Protein AF-A0A191T638-F1 (afdb_monomer_lite)

Structure (mmCIF, N/CA/C/O backbone):
data_AF-A0A191T638-F1
#
_entry.id   AF-A0A191T638-F1
#
loop_
_atom_site.group_PDB
_atom_site.id
_atom_site.type_symbol
_atom_site.label_atom_id
_atom_site.label_alt_id
_atom_site.label_comp_id
_atom_site.label_asym_id
_atom_site.label_entity_id
_atom_site.label_seq_id
_atom_site.pdbx_PDB_ins_code
_atom_site.Cartn_x
_atom_site.Cartn_y
_atom_site.Cartn_z
_atom_site.occupancy
_atom_site.B_iso_or_equiv
_atom_site.auth_seq_id
_atom_site.auth_comp_id
_atom_site.auth_asym_id
_atom_site.auth_atom_id
_atom_site.pdbx_PDB_model_num
ATOM 1 N N . MET A 1 1 ? 40.487 23.113 -17.123 1.00 68.56 1 MET A N 1
ATOM 2 C CA . MET A 1 1 ? 39.670 21.894 -16.951 1.00 68.56 1 MET A CA 1
ATOM 3 C C . MET A 1 1 ? 40.475 20.754 -17.535 1.00 68.56 1 MET A C 1
ATOM 5 O O . MET A 1 1 ? 40.778 20.794 -18.723 1.00 68.56 1 MET A O 1
ATOM 9 N N . ASN A 1 2 ? 40.956 19.852 -16.689 1.00 83.12 2 ASN A N 1
ATOM 10 C CA . ASN A 1 2 ? 41.806 18.739 -17.108 1.00 83.12 2 ASN A CA 1
ATOM 11 C C . ASN A 1 2 ? 40.941 17.511 -17.466 1.00 83.12 2 ASN A C 1
ATOM 13 O O . ASN A 1 2 ? 39.731 17.489 -17.244 1.00 83.12 2 ASN A O 1
ATOM 17 N N . LEU A 1 3 ? 41.558 16.482 -18.046 1.00 80.00 3 LEU A N 1
ATOM 18 C CA . LEU A 1 3 ? 40.853 15.289 -18.529 1.00 80.00 3 LEU A CA 1
ATOM 19 C C . LEU A 1 3 ? 40.189 14.479 -17.396 1.00 80.00 3 LEU A C 1
ATOM 21 O O . LEU A 1 3 ? 39.177 13.817 -17.618 1.00 80.00 3 LEU A O 1
ATOM 25 N N . LEU A 1 4 ? 40.714 14.583 -16.171 1.00 81.50 4 LEU A N 1
ATOM 26 C CA . LEU A 1 4 ? 40.142 13.956 -14.977 1.00 81.50 4 LEU A CA 1
ATOM 27 C C . LEU A 1 4 ? 38.842 14.660 -14.550 1.00 81.50 4 LEU A C 1
ATOM 29 O O . LEU A 1 4 ? 37.886 13.985 -14.167 1.00 81.50 4 LEU A O 1
ATOM 33 N N . ASP A 1 5 ? 38.767 15.989 -14.694 1.00 82.06 5 ASP A N 1
ATOM 34 C CA . ASP A 1 5 ? 37.545 16.772 -14.451 1.00 82.06 5 ASP A CA 1
ATOM 35 C C . ASP A 1 5 ? 36.430 16.384 -15.441 1.00 82.06 5 ASP A C 1
ATOM 37 O O . ASP A 1 5 ? 35.263 16.246 -15.064 1.00 82.06 5 ASP A O 1
ATOM 41 N N . LEU A 1 6 ? 36.791 16.158 -16.711 1.00 80.06 6 LEU A N 1
ATOM 42 C CA . LEU A 1 6 ? 35.859 15.737 -17.762 1.00 80.06 6 LEU A CA 1
ATOM 43 C C . LEU A 1 6 ? 35.333 14.316 -17.514 1.00 80.06 6 LEU A C 1
ATOM 45 O O . LEU A 1 6 ? 34.128 14.083 -17.601 1.00 80.06 6 LEU A O 1
ATOM 49 N N . TYR A 1 7 ? 36.218 13.384 -17.147 1.00 83.25 7 TYR A N 1
ATOM 50 C CA . TYR A 1 7 ? 35.847 12.011 -16.798 1.00 83.25 7 TYR A CA 1
ATOM 51 C C . TYR A 1 7 ? 34.915 11.963 -15.581 1.00 83.25 7 TYR A C 1
ATOM 53 O O . TYR A 1 7 ? 33.919 11.239 -15.588 1.00 83.25 7 TYR A O 1
ATOM 61 N N . ARG A 1 8 ? 35.184 12.783 -14.556 1.00 82.81 8 ARG A N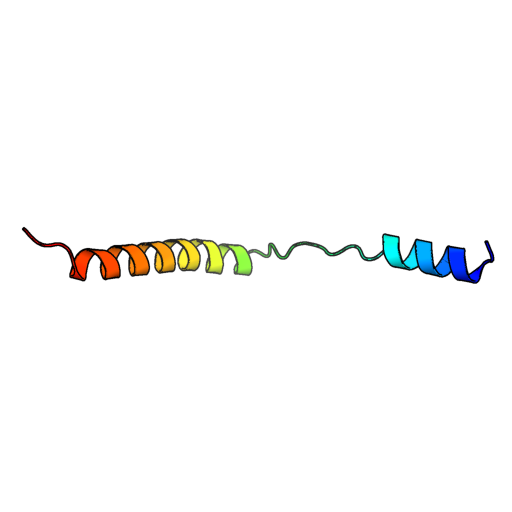 1
ATOM 62 C CA . ARG A 1 8 ? 34.319 12.892 -13.377 1.00 82.81 8 ARG A CA 1
ATOM 63 C C . ARG A 1 8 ? 32.943 13.466 -13.724 1.00 82.81 8 ARG A C 1
ATOM 65 O O . ARG A 1 8 ? 31.948 12.909 -13.277 1.00 82.81 8 ARG A O 1
ATOM 72 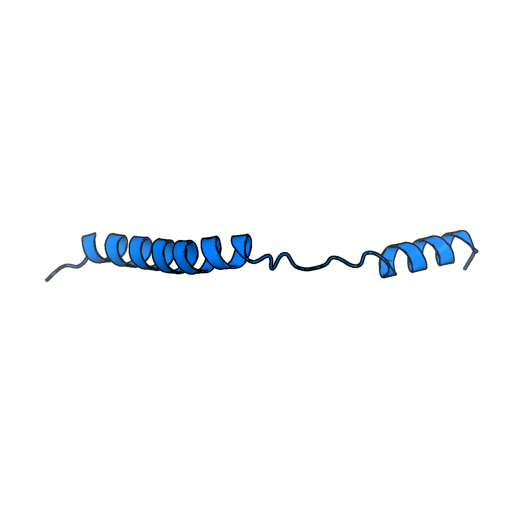N N . SER A 1 9 ? 32.862 14.516 -14.539 1.00 78.62 9 SER A N 1
ATOM 73 C CA . SER A 1 9 ? 31.579 15.084 -14.989 1.00 78.62 9 SER A CA 1
ATOM 74 C C . SER A 1 9 ? 30.770 14.103 -15.855 1.00 78.62 9 SER A C 1
ATOM 76 O O . SER A 1 9 ? 29.572 13.905 -15.644 1.00 78.62 9 SER A O 1
ATOM 78 N N . TYR A 1 10 ? 31.436 13.411 -16.780 1.00 80.06 10 TYR A N 1
ATOM 79 C CA . TYR A 1 10 ? 30.837 12.364 -17.608 1.00 80.06 10 TYR A CA 1
ATOM 80 C C . TYR A 1 10 ? 30.286 11.219 -16.744 1.00 80.06 10 TYR A C 1
ATOM 82 O O . TYR A 1 10 ? 29.124 10.852 -16.870 1.00 80.06 10 TYR A O 1
ATOM 90 N N . TYR A 1 11 ? 31.058 10.725 -15.775 1.00 77.94 11 TYR A N 1
ATOM 91 C CA . TYR A 1 11 ? 30.604 9.671 -14.866 1.00 77.94 11 TYR A CA 1
ATOM 92 C C . TYR A 1 11 ? 29.409 10.104 -13.995 1.00 77.94 11 TYR A C 1
ATOM 94 O O . TYR A 1 11 ? 28.448 9.352 -13.859 1.00 77.94 11 TYR A O 1
ATOM 102 N N . MET A 1 12 ? 29.413 11.339 -13.474 1.00 78.44 12 MET A N 1
ATOM 103 C CA . MET A 1 12 ? 28.291 11.882 -12.688 1.00 78.44 12 MET A CA 1
ATOM 104 C C . MET A 1 12 ? 27.005 12.077 -13.508 1.00 78.44 12 MET A C 1
ATOM 106 O O . MET A 1 12 ? 25.919 12.076 -12.939 1.00 78.44 12 MET A O 1
ATOM 110 N N . THR A 1 13 ? 27.101 12.237 -14.831 1.00 76.44 13 THR A N 1
ATOM 111 C CA . THR A 1 13 ? 25.930 12.376 -15.721 1.00 76.44 13 THR A CA 1
ATOM 112 C C . THR A 1 13 ? 25.429 11.041 -16.289 1.00 76.44 13 THR A C 1
ATOM 114 O O . THR A 1 13 ? 24.324 10.984 -16.832 1.00 76.44 13 THR A O 1
ATOM 117 N N . ILE A 1 14 ? 26.204 9.960 -16.143 1.00 77.31 14 ILE A N 1
ATOM 118 C CA . ILE A 1 14 ? 25.888 8.606 -16.642 1.00 77.31 14 ILE A CA 1
ATOM 119 C C . ILE A 1 14 ? 25.233 7.724 -15.588 1.00 77.31 14 ILE A C 1
ATOM 121 O O . ILE A 1 14 ? 24.775 6.634 -15.928 1.00 77.31 14 ILE A O 1
ATOM 125 N N . ASP A 1 15 ? 25.122 8.184 -14.343 1.00 78.75 15 ASP A N 1
ATOM 126 C CA . ASP A 1 15 ? 24.379 7.460 -13.315 1.00 78.75 15 ASP A CA 1
ATOM 127 C C . ASP A 1 15 ? 22.866 7.481 -13.620 1.00 78.75 15 ASP A C 1
ATOM 129 O O . ASP A 1 15 ? 22.073 8.280 -13.117 1.00 78.75 15 ASP A O 1
ATOM 133 N N . ARG A 1 16 ? 22.470 6.627 -14.566 1.00 78.19 16 ARG A N 1
ATOM 134 C CA . ARG A 1 16 ? 21.103 6.417 -15.025 1.00 78.19 16 ARG A CA 1
ATOM 135 C C . ARG A 1 16 ? 20.431 5.454 -14.054 1.00 78.19 16 ARG A C 1
ATOM 137 O O . ARG A 1 16 ? 20.474 4.240 -14.236 1.00 78.19 16 ARG A O 1
ATOM 144 N N . THR A 1 17 ? 19.774 6.000 -13.038 1.00 83.81 17 THR A N 1
ATOM 145 C CA . THR A 1 1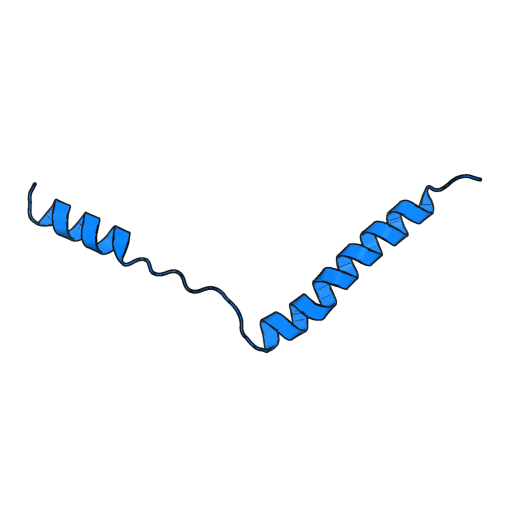7 ? 18.890 5.213 -12.171 1.00 83.81 17 THR A CA 1
ATOM 146 C C . THR 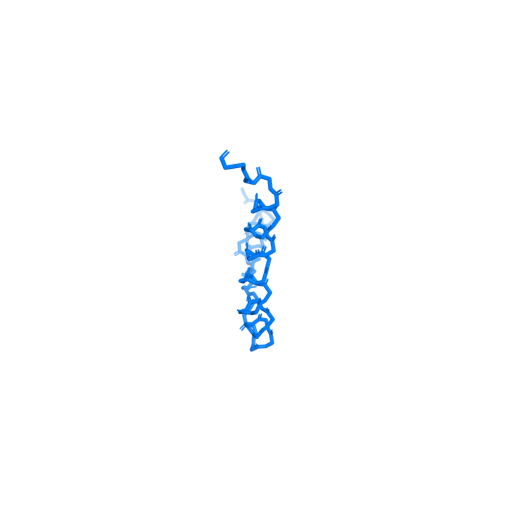A 1 17 ? 17.577 4.921 -12.904 1.00 83.81 17 THR A C 1
ATOM 148 O O . THR A 1 17 ? 16.849 5.843 -13.273 1.00 83.81 17 THR A O 1
ATOM 151 N N . TYR A 1 18 ? 17.258 3.641 -13.110 1.00 87.19 18 TYR A N 1
ATOM 152 C CA . TYR A 1 18 ? 15.973 3.214 -13.670 1.00 87.19 18 TYR A CA 1
ATOM 153 C C . TYR A 1 18 ? 14.962 2.933 -12.554 1.00 87.19 18 TYR A C 1
ATOM 155 O O . TYR A 1 18 ? 15.327 2.345 -11.532 1.00 87.19 18 TYR A O 1
ATOM 163 N N . PRO A 1 19 ? 13.686 3.312 -12.728 1.00 87.19 19 PRO A N 1
ATOM 164 C CA . PRO A 1 19 ? 12.671 3.043 -11.725 1.00 87.19 19 PRO A CA 1
ATOM 165 C C . PRO A 1 19 ? 12.305 1.551 -11.675 1.00 87.19 19 PRO A C 1
ATOM 167 O O . PRO A 1 19 ? 12.379 0.832 -12.673 1.00 87.19 19 PRO A O 1
ATOM 170 N N . ILE A 1 20 ? 11.860 1.083 -10.507 1.00 88.25 20 ILE A N 1
ATOM 171 C CA . ILE A 1 20 ? 11.478 -0.318 -10.287 1.00 88.25 20 ILE A CA 1
ATOM 172 C C . ILE A 1 20 ? 9.981 -0.489 -10.588 1.00 88.25 20 ILE A C 1
ATOM 174 O O . ILE A 1 20 ? 9.146 -0.191 -9.744 1.00 88.25 20 ILE A O 1
ATOM 178 N N . PHE A 1 21 ? 9.641 -1.021 -11.767 1.00 93.88 21 PHE A N 1
ATOM 179 C CA . PHE A 1 21 ? 8.254 -1.301 -12.186 1.00 93.88 21 PHE A CA 1
ATOM 180 C C . PHE A 1 21 ? 8.093 -2.712 -12.7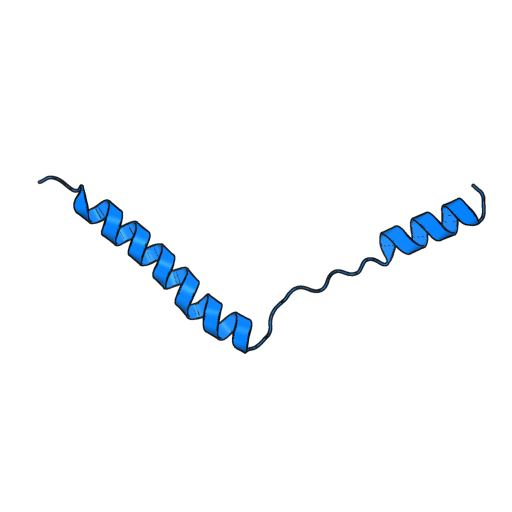78 1.00 93.88 21 PHE A C 1
ATOM 182 O O . PHE A 1 21 ? 7.651 -2.902 -13.907 1.00 93.88 21 PHE A O 1
ATOM 189 N N . THR A 1 22 ? 8.476 -3.742 -12.021 1.00 96.69 22 THR A N 1
ATOM 190 C CA . THR A 1 22 ? 8.208 -5.137 -12.424 1.00 96.69 22 THR A CA 1
ATOM 191 C C . THR A 1 22 ? 6.733 -5.501 -12.215 1.00 96.69 22 THR A C 1
ATOM 193 O O . THR A 1 22 ? 6.054 -4.898 -11.385 1.00 96.69 22 THR A O 1
ATOM 196 N N . VAL A 1 23 ? 6.235 -6.546 -12.888 1.00 97.38 23 VAL A N 1
ATOM 197 C CA . VAL A 1 23 ? 4.863 -7.059 -12.669 1.00 97.38 23 VAL A CA 1
ATOM 198 C C . VAL A 1 23 ? 4.624 -7.391 -11.194 1.00 97.38 23 VAL A C 1
ATOM 200 O O . VAL A 1 23 ? 3.597 -7.028 -10.629 1.00 97.38 23 VAL A O 1
ATOM 203 N N . ARG A 1 24 ? 5.611 -8.011 -10.534 1.00 96.62 24 ARG A N 1
ATOM 204 C CA . ARG A 1 24 ? 5.556 -8.289 -9.094 1.00 96.62 24 ARG A CA 1
ATOM 205 C C . ARG A 1 24 ? 5.481 -7.006 -8.264 1.00 96.62 24 ARG A C 1
ATOM 207 O O . ARG A 1 24 ? 4.733 -6.967 -7.294 1.00 96.62 24 ARG A O 1
ATOM 214 N N . TRP A 1 25 ? 6.244 -5.972 -8.628 1.00 97.94 25 TRP A N 1
ATOM 215 C CA . TRP A 1 25 ? 6.193 -4.680 -7.939 1.00 97.94 25 TRP A CA 1
ATOM 216 C C . TRP A 1 25 ? 4.782 -4.089 -8.003 1.00 97.94 25 TRP A C 1
ATOM 218 O O . TRP A 1 25 ? 4.244 -3.724 -6.961 1.00 97.94 25 TRP A O 1
ATOM 228 N N . LEU A 1 26 ? 4.154 -4.094 -9.183 1.00 97.88 26 LEU A N 1
ATOM 229 C CA . LEU A 1 26 ? 2.782 -3.613 -9.370 1.00 97.88 26 LEU A CA 1
ATOM 230 C C . LEU A 1 26 ? 1.760 -4.458 -8.603 1.00 97.88 26 LEU A C 1
ATOM 232 O O . LEU A 1 26 ? 0.891 -3.897 -7.946 1.00 97.88 26 LEU A O 1
ATOM 236 N N . ALA A 1 27 ? 1.884 -5.788 -8.634 1.00 98.12 27 ALA A N 1
ATOM 237 C CA . ALA A 1 27 ? 0.983 -6.685 -7.912 1.00 98.12 27 ALA A CA 1
ATOM 238 C C . ALA A 1 27 ? 1.029 -6.452 -6.392 1.00 98.12 27 ALA A C 1
ATOM 240 O O . ALA A 1 27 ? -0.012 -6.398 -5.741 1.00 98.12 27 ALA A O 1
ATOM 241 N N . ILE A 1 28 ? 2.228 -6.261 -5.828 1.00 98.31 28 ILE A N 1
ATOM 242 C CA . ILE A 1 28 ? 2.394 -5.968 -4.400 1.00 98.31 28 ILE A CA 1
ATOM 24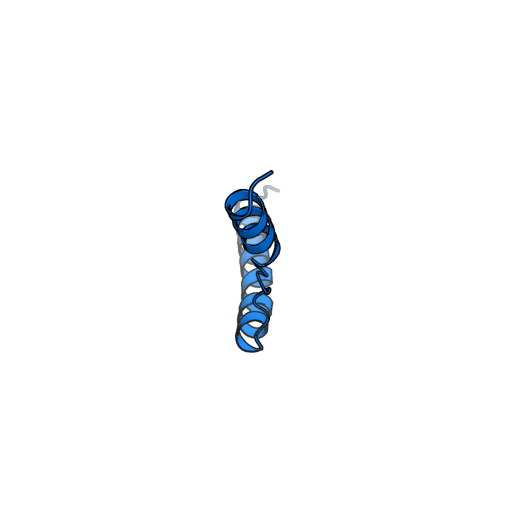3 C C . ILE A 1 28 ? 1.863 -4.570 -4.077 1.00 98.31 28 ILE A C 1
ATOM 245 O O . ILE A 1 28 ? 1.045 -4.430 -3.174 1.00 98.31 28 ILE A O 1
ATOM 249 N N . HIS A 1 29 ? 2.291 -3.534 -4.805 1.00 98.06 29 HIS A N 1
ATOM 250 C CA . HIS A 1 29 ? 1.923 -2.151 -4.477 1.00 98.06 29 HIS A CA 1
ATOM 251 C C . HIS A 1 29 ? 0.446 -1.858 -4.748 1.00 98.06 29 HIS A C 1
ATOM 253 O O . HIS A 1 29 ? -0.167 -1.113 -3.987 1.00 98.06 29 HIS A O 1
ATOM 259 N N . GLY A 1 30 ? -0.148 -2.491 -5.761 1.00 98.12 30 GLY A N 1
ATOM 260 C CA . GLY A 1 30 ? -1.573 -2.376 -6.067 1.00 98.12 30 GLY A CA 1
ATOM 261 C C . GLY A 1 30 ? -2.481 -2.876 -4.941 1.00 98.12 30 GLY A C 1
ATOM 262 O O . GLY A 1 30 ? -3.587 -2.370 -4.798 1.00 98.12 30 GLY A O 1
ATOM 263 N N . LEU A 1 31 ? -2.012 -3.813 -4.109 1.00 98.56 31 LEU A N 1
ATOM 264 C CA . LEU A 1 31 ? -2.741 -4.284 -2.925 1.00 98.56 31 LEU A CA 1
ATOM 265 C C . LEU A 1 31 ? -2.271 -3.597 -1.639 1.00 98.56 31 LEU A C 1
ATOM 267 O O . LEU A 1 31 ? -3.090 -3.161 -0.828 1.00 98.56 31 LEU A O 1
ATOM 271 N N . ALA A 1 32 ? -0.958 -3.480 -1.444 1.00 98.56 32 ALA A N 1
ATOM 272 C CA . ALA A 1 32 ? -0.374 -2.970 -0.210 1.00 98.56 32 ALA A CA 1
ATOM 273 C C . ALA A 1 32 ? -0.694 -1.486 0.021 1.00 98.56 32 ALA A C 1
ATOM 275 O O . ALA A 1 32 ? -1.038 -1.119 1.143 1.00 98.56 32 ALA A O 1
ATOM 276 N N . VAL A 1 33 ? -0.639 -0.640 -1.019 1.00 98.62 33 VAL A N 1
ATOM 277 C CA . VAL A 1 33 ? -0.903 0.803 -0.870 1.00 98.62 33 VAL A CA 1
ATOM 278 C C . VAL A 1 33 ? -2.352 1.063 -0.433 1.00 98.62 33 VAL A C 1
ATOM 280 O O . VAL A 1 33 ? -2.533 1.710 0.603 1.00 98.62 33 VAL A O 1
ATOM 283 N N . PRO A 1 34 ? -3.391 0.519 -1.106 1.00 98.50 34 PRO A N 1
ATOM 284 C CA . PRO A 1 34 ? -4.761 0.647 -0.613 1.00 98.50 34 PRO A CA 1
ATOM 285 C C . PRO A 1 34 ? -4.969 0.019 0.770 1.00 98.50 34 PRO A C 1
ATOM 287 O O . PRO A 1 34 ? -5.685 0.583 1.591 1.00 98.50 34 PRO A O 1
ATOM 290 N N . THR A 1 35 ? -4.318 -1.111 1.070 1.00 98.75 35 THR A N 1
ATOM 291 C CA . THR A 1 35 ? -4.438 -1.769 2.385 1.00 98.75 35 THR A CA 1
ATOM 292 C C . THR A 1 35 ? -3.962 -0.855 3.513 1.00 98.75 35 THR A C 1
ATOM 294 O O . THR A 1 35 ? -4.677 -0.674 4.495 1.00 98.75 35 THR A O 1
ATOM 297 N N . VAL A 1 36 ? -2.790 -0.229 3.370 1.00 98.75 36 VAL A N 1
ATOM 298 C CA . VAL A 1 36 ? -2.259 0.704 4.379 1.00 98.75 36 VAL A CA 1
ATOM 299 C C . VAL A 1 36 ? -3.163 1.931 4.526 1.00 98.75 36 VAL A C 1
ATOM 301 O O . VAL A 1 36 ? -3.435 2.350 5.652 1.00 98.75 36 VAL A O 1
ATOM 304 N N . PHE A 1 37 ? -3.684 2.466 3.416 1.00 98.69 37 PHE A N 1
ATOM 305 C CA . PHE A 1 37 ? -4.659 3.560 3.451 1.00 98.69 37 PHE A CA 1
ATOM 306 C C . PHE A 1 37 ? -5.899 3.187 4.279 1.00 98.69 37 PHE A C 1
ATOM 308 O O . PHE A 1 37 ? -6.292 3.930 5.183 1.00 98.69 37 PHE A O 1
ATOM 315 N N . PHE A 1 38 ? -6.482 2.009 4.031 1.00 98.75 38 PHE A N 1
ATOM 316 C CA . PHE A 1 38 ? -7.662 1.561 4.765 1.00 98.75 38 PHE A CA 1
ATOM 317 C C . PHE A 1 38 ? -7.372 1.276 6.237 1.00 98.75 38 PHE A C 1
ATOM 319 O O . PHE A 1 38 ? -8.168 1.683 7.081 1.00 98.75 38 PHE A O 1
ATOM 326 N N . LEU A 1 39 ? -6.233 0.666 6.573 1.00 98.81 39 LEU A N 1
ATOM 327 C CA . LEU A 1 39 ? -5.824 0.468 7.969 1.00 98.81 39 LEU A CA 1
ATOM 328 C C . LEU A 1 39 ? -5.728 1.800 8.724 1.00 98.81 39 LEU A C 1
ATOM 330 O O . LEU A 1 39 ? -6.240 1.910 9.838 1.00 98.81 39 LEU A O 1
ATOM 334 N N . GLY A 1 40 ? -5.155 2.831 8.093 1.00 98.50 40 GLY A N 1
ATOM 335 C CA . GLY A 1 40 ? -5.150 4.189 8.635 1.00 98.50 40 GLY A CA 1
ATOM 336 C C . GLY A 1 40 ? -6.568 4.716 8.863 1.00 98.50 40 GLY A C 1
ATOM 337 O O . GLY A 1 40 ? -6.892 5.139 9.973 1.00 98.50 40 GLY A O 1
ATOM 338 N N . SER A 1 41 ? -7.447 4.608 7.863 1.00 98.69 41 SER A N 1
ATOM 339 C CA . SER A 1 41 ? -8.839 5.060 7.998 1.00 98.69 41 SER A CA 1
ATOM 340 C C . SER A 1 41 ? -9.608 4.328 9.112 1.00 98.69 41 SER A C 1
ATOM 342 O O . SER A 1 41 ? -10.275 4.974 9.914 1.00 98.69 41 SER A O 1
ATOM 344 N N . ILE A 1 42 ? -9.457 3.004 9.235 1.00 98.69 42 ILE A N 1
ATOM 345 C CA . ILE A 1 42 ? -10.120 2.179 10.258 1.00 98.69 42 ILE A CA 1
ATOM 346 C C . ILE A 1 42 ? -9.588 2.508 11.653 1.00 98.69 42 ILE A C 1
ATOM 348 O O . ILE A 1 42 ? -10.362 2.551 12.610 1.00 98.69 42 ILE A O 1
ATOM 352 N N . SER A 1 43 ? -8.283 2.771 11.775 1.00 98.69 43 SER A N 1
ATOM 353 C CA . SER A 1 43 ? -7.692 3.215 13.040 1.00 98.69 43 SER A CA 1
ATOM 354 C C . SER A 1 43 ? -8.268 4.562 13.489 1.00 98.69 43 SER A C 1
ATOM 356 O O . SER A 1 43 ? -8.619 4.708 14.655 1.00 98.69 43 SER A O 1
ATOM 358 N N . ALA A 1 44 ? -8.473 5.507 12.565 1.00 98.56 44 ALA A N 1
ATOM 359 C CA . ALA A 1 44 ? -9.105 6.791 12.865 1.00 98.56 44 ALA A CA 1
ATOM 360 C C . ALA A 1 44 ? -10.573 6.627 13.292 1.00 98.56 44 ALA A C 1
ATOM 362 O O . ALA A 1 44 ? -11.024 7.296 14.222 1.00 98.56 44 ALA A O 1
ATOM 363 N N . MET A 1 45 ? -11.301 5.693 12.669 1.00 98.69 45 MET A N 1
ATOM 364 C CA . MET A 1 45 ? -12.688 5.384 13.034 1.00 98.69 45 MET A CA 1
ATOM 365 C C . MET A 1 45 ? -12.834 4.929 14.491 1.00 98.69 45 MET A C 1
ATOM 367 O O . MET A 1 45 ? -13.869 5.206 15.091 1.00 98.69 45 MET A O 1
ATOM 371 N N . GLN A 1 46 ? -11.808 4.304 15.088 1.00 98.25 46 GLN A N 1
ATOM 372 C CA . GLN A 1 46 ? -11.852 3.875 16.496 1.00 98.25 46 GLN A CA 1
ATOM 373 C C . GLN A 1 46 ? -12.023 5.040 17.484 1.00 98.25 46 GLN A C 1
ATOM 375 O O . GLN A 1 46 ? -12.412 4.814 18.627 1.00 98.25 46 GLN A O 1
ATOM 380 N N . PHE A 1 47 ? -11.742 6.277 17.064 1.00 98.06 47 PHE A N 1
ATOM 381 C CA . PHE A 1 47 ? -11.786 7.465 17.921 1.00 98.06 47 PHE A CA 1
ATOM 382 C C . PHE A 1 47 ? -12.949 8.415 17.600 1.00 98.06 47 PHE A C 1
ATOM 384 O O . PHE A 1 47 ? -13.025 9.501 18.176 1.00 98.06 47 PHE A O 1
ATOM 391 N N . ILE A 1 48 ? -13.862 8.034 16.701 1.00 97.69 48 ILE A N 1
ATOM 392 C CA . ILE A 1 48 ? -15.047 8.842 16.389 1.00 97.69 48 ILE A CA 1
ATOM 393 C C . ILE A 1 48 ? -16.041 8.758 17.555 1.00 97.69 48 ILE A C 1
ATOM 395 O O . ILE A 1 48 ? -16.426 7.672 17.986 1.00 97.69 48 ILE A O 1
ATOM 399 N N . GLN A 1 49 ? -16.476 9.918 18.050 1.00 96.81 49 GLN A N 1
ATOM 400 C CA . GLN A 1 49 ? -17.517 10.047 19.074 1.00 96.81 49 GLN A CA 1
ATOM 401 C C . GLN A 1 49 ? -18.848 10.478 18.435 1.00 96.81 49 GLN A C 1
ATOM 403 O O . GLN A 1 49 ? -18.851 11.079 17.361 1.00 96.81 49 GLN A O 1
ATOM 408 N N . ARG A 1 50 ? -19.967 10.140 19.086 1.00 92.25 50 ARG A N 1
ATOM 409 C CA . ARG A 1 50 ? -21.336 10.476 18.655 1.00 92.25 50 ARG A CA 1
ATOM 410 C C . ARG A 1 50 ? -21.891 11.690 19.386 1.00 92.25 50 ARG A C 1
ATOM 412 O O . ARG A 1 50 ? -21.532 11.847 20.575 1.00 92.25 50 ARG A O 1
#

pLDDT: mean 90.99, std 8.92, range [68.56, 98.81]

Secondary structure (DSSP, 8-state):
--HHHHHHHHHHHH--PPP---HHHHHHHHHHHHHHHHHHHHHHHTT---

Radius of gyration: 22.98 Å; chains: 1; bounding box: 63×30×38 Å

InterPro domains:
  IPR006216 Photosystem II cytochrome b559, conserved site [PS00537] (20-34)
  IPR006241 Photosystem II cytochrome b559, beta subunit [MF_00643] (12-50)
  IPR006241 Photosystem II cytochrome b559, beta subunit [TIGR01333] (17-50)
  IPR013081 Photosystem II cytochrome b559, N-terminal [PF00283] (12-40)

Sequence (50 aa):
MNLLDLYRSYYMTIDRTYPIFTVRWLAIHGLAVPTVFFLGSISAMQFIQR

Foldseek 3Di:
DDPVVVVVVVVVVPPDDDDDDDPVVCVCCVPVVVVVVVVVVVVVVVPDDD

Organism: NCBI:txid102167